Protein AF-A0A1Z9Z2T4-F1 (afdb_monomer_lite)

Organism: NCBI:txid1582270

Foldseek 3Di:
DDPPQFDQDQDPVVRHTATKHWDQVCVVVVDPVSNAQWDADVVGNVWIWGKTWIAGPPPRDIDIDTHTDPVVVVVVVVVVVVVVVVVVVVVVVVVVVVVVVVVVVVVVVVVVVVVVVD

Radius of gyration: 27.3 Å; chains: 1; bounding box: 57×29×92 Å

Secondary structure (DSSP, 8-state):
------EEEEETTTTEEEEEEEE-THHHH--TTTT-SEEEETTEEEEEEEEEEEEETTT--EEEEEE--HHHHHHHHHHHHHHHHHHHHHHHHHHHHHHHHHHHHHHHHHHHHHHT--

pLDDT: mean 89.57, std 10.82, range [37.97, 97.38]

Structure (mmCIF, N/CA/C/O backbone):
data_AF-A0A1Z9Z2T4-F1
#
_entry.id   AF-A0A1Z9Z2T4-F1
#
loop_
_atom_site.group_PDB
_atom_site.id
_atom_site.type_symbol
_atom_site.label_atom_id
_atom_site.label_alt_id
_atom_site.label_comp_id
_atom_site.label_asym_id
_atom_site.label_entity_id
_atom_site.label_seq_id
_atom_site.pdbx_PDB_ins_code
_atom_site.Cartn_x
_atom_site.Cartn_y
_atom_site.Cartn_z
_atom_site.occupancy
_atom_site.B_iso_or_equiv
_atom_site.auth_seq_id
_atom_site.auth_comp_id
_atom_site.auth_asym_id
_atom_site.auth_atom_id
_atom_site.pdbx_PDB_model_num
ATOM 1 N N . MET A 1 1 ? 3.989 2.960 -37.556 1.00 37.97 1 MET A N 1
ATOM 2 C CA . MET A 1 1 ? 4.425 2.541 -36.204 1.00 37.97 1 MET A CA 1
ATOM 3 C C . MET A 1 1 ? 4.867 3.795 -35.455 1.00 37.97 1 MET A C 1
ATOM 5 O O . MET A 1 1 ? 5.963 4.276 -35.695 1.00 37.97 1 MET A O 1
ATOM 9 N N . SER A 1 2 ? 3.981 4.425 -34.679 1.00 38.03 2 SER A N 1
ATOM 10 C CA . SER A 1 2 ? 4.238 5.737 -34.062 1.00 38.03 2 SER A CA 1
ATOM 11 C C . SER A 1 2 ? 4.987 5.597 -32.734 1.00 38.03 2 SER A C 1
ATOM 13 O O . SER A 1 2 ? 4.443 5.118 -31.740 1.00 38.03 2 SER A O 1
ATOM 15 N N . SER A 1 3 ? 6.241 6.035 -32.744 1.00 48.06 3 SER A N 1
ATOM 16 C CA . SER A 1 3 ? 7.226 6.030 -31.664 1.00 48.06 3 SER A CA 1
ATOM 17 C C . SER A 1 3 ? 6.963 7.109 -30.604 1.00 48.06 3 SER A C 1
ATOM 19 O O . SER A 1 3 ? 7.703 8.086 -30.497 1.00 48.06 3 SER A O 1
ATOM 21 N N . THR A 1 4 ? 5.919 6.964 -29.790 1.00 55.91 4 THR A N 1
ATOM 22 C CA . THR A 1 4 ? 5.811 7.737 -28.540 1.00 55.91 4 THR A CA 1
ATOM 23 C C . THR A 1 4 ? 6.452 6.898 -27.435 1.00 55.91 4 THR A C 1
ATOM 25 O O . THR A 1 4 ? 5.826 5.980 -26.919 1.00 55.91 4 THR A O 1
ATOM 28 N N . GLY A 1 5 ? 7.735 7.140 -27.144 1.00 72.12 5 GLY A N 1
ATOM 29 C CA . GLY A 1 5 ? 8.594 6.321 -26.268 1.00 72.12 5 GLY A CA 1
ATOM 30 C C . GLY A 1 5 ? 8.205 6.307 -24.782 1.00 72.12 5 GLY A C 1
ATOM 31 O O . GLY A 1 5 ? 8.978 6.746 -23.932 1.00 72.12 5 GLY A O 1
ATOM 32 N N . GLY A 1 6 ? 7.009 5.817 -24.451 1.00 84.75 6 GLY A N 1
ATOM 33 C CA . GLY A 1 6 ? 6.520 5.703 -23.079 1.00 84.75 6 GLY A CA 1
ATOM 34 C C . GLY A 1 6 ? 5.417 4.660 -22.904 1.00 84.75 6 GLY A C 1
ATOM 35 O O . GLY A 1 6 ? 4.755 4.248 -23.854 1.00 84.75 6 GLY A O 1
ATOM 36 N N . THR A 1 7 ? 5.210 4.243 -21.658 1.00 92.38 7 THR A N 1
ATOM 37 C CA . THR A 1 7 ? 4.211 3.242 -21.253 1.00 92.38 7 THR A CA 1
ATOM 38 C C . THR A 1 7 ? 3.010 3.936 -20.613 1.00 92.38 7 THR A C 1
ATOM 40 O O . THR A 1 7 ? 3.175 4.927 -19.902 1.00 92.38 7 THR A O 1
ATOM 43 N N . LYS A 1 8 ? 1.791 3.426 -20.830 1.00 95.06 8 LYS A N 1
ATOM 44 C CA . LYS A 1 8 ? 0.596 3.902 -20.115 1.00 95.06 8 LYS A CA 1
ATOM 45 C C . LYS A 1 8 ? 0.619 3.396 -18.669 1.00 95.06 8 LYS A C 1
ATOM 47 O O . LYS A 1 8 ? 0.467 2.202 -18.448 1.00 95.06 8 LYS A O 1
ATOM 52 N N . ILE A 1 9 ? 0.816 4.292 -17.705 1.00 94.38 9 ILE A N 1
ATOM 53 C CA . ILE A 1 9 ? 0.933 3.987 -16.269 1.00 94.38 9 ILE A CA 1
ATOM 54 C C . ILE A 1 9 ? 0.136 5.027 -15.471 1.00 94.38 9 ILE A C 1
ATOM 56 O O . ILE A 1 9 ? -0.078 6.151 -15.931 1.00 94.38 9 ILE A O 1
ATOM 60 N N . TYR A 1 10 ? -0.338 4.666 -14.278 1.00 96.44 10 TYR A N 1
ATOM 61 C CA . TYR A 1 10 ? -0.981 5.610 -13.367 1.00 96.44 10 TYR A CA 1
ATOM 62 C C . TYR A 1 10 ? 0.004 6.693 -12.903 1.00 96.44 10 TYR A C 1
ATOM 64 O O . TYR A 1 10 ? 1.048 6.388 -12.334 1.00 96.44 10 TYR A O 1
ATOM 72 N N . CYS A 1 11 ? -0.330 7.964 -13.133 1.00 96.75 11 CYS A N 1
ATOM 73 C CA . CYS A 1 11 ? 0.444 9.089 -12.615 1.00 96.75 11 CYS A CA 1
ATOM 74 C C . CYS A 1 11 ? -0.153 9.567 -11.277 1.00 96.75 11 CYS A C 1
ATOM 76 O O . CYS A 1 11 ? -1.336 9.924 -11.254 1.00 96.75 11 CYS A O 1
ATOM 78 N N . PRO A 1 12 ? 0.640 9.658 -10.190 1.00 96.31 12 PRO A N 1
ATOM 79 C CA . PRO A 1 12 ? 0.133 10.032 -8.866 1.00 96.31 12 PRO A CA 1
ATOM 80 C C . PRO A 1 12 ? -0.353 11.487 -8.788 1.00 96.31 12 PRO A C 1
ATOM 82 O O . PRO A 1 12 ? -1.309 11.774 -8.072 1.00 96.31 12 PRO A O 1
ATOM 85 N N . ILE A 1 13 ? 0.240 12.392 -9.574 1.00 97.38 13 ILE A N 1
ATOM 86 C CA . ILE A 1 13 ? -0.159 13.807 -9.627 1.00 97.38 13 ILE A CA 1
ATOM 87 C C . ILE A 1 13 ? -1.395 14.010 -10.507 1.00 97.38 13 ILE A C 1
ATOM 89 O O . ILE A 1 13 ? -2.344 14.674 -10.101 1.00 97.38 13 ILE A O 1
ATOM 93 N N . CYS A 1 14 ? -1.434 13.409 -11.702 1.00 96.25 14 CYS A N 1
ATOM 94 C CA . CYS A 1 14 ? -2.607 13.516 -12.576 1.00 96.25 14 CYS A CA 1
ATOM 95 C C . CYS A 1 14 ? -3.805 12.683 -12.096 1.00 96.25 14 CYS A C 1
ATOM 97 O O . CYS A 1 14 ? -4.910 12.896 -12.598 1.00 96.25 14 CYS A O 1
ATOM 99 N N . LYS A 1 15 ? -3.573 11.711 -11.205 1.00 96.94 15 LYS A N 1
ATOM 100 C CA . LYS A 1 15 ? -4.556 10.746 -10.689 1.00 96.94 15 LYS A CA 1
ATOM 101 C C . LYS A 1 15 ? -5.296 9.962 -11.779 1.00 96.94 15 LYS A C 1
ATOM 103 O O . LYS A 1 15 ? -6.482 9.671 -11.668 1.00 96.94 15 LYS A O 1
ATOM 108 N N . LYS A 1 16 ? -4.599 9.651 -12.873 1.00 97.12 16 LYS A N 1
ATOM 109 C CA . LYS A 1 16 ? -5.127 8.876 -14.006 1.00 97.12 16 LYS A CA 1
ATOM 110 C C . LYS A 1 16 ? -4.006 8.206 -14.784 1.00 97.12 16 LYS A C 1
ATOM 112 O O . LYS A 1 16 ? -2.843 8.600 -14.673 1.00 97.12 16 LYS A O 1
ATOM 117 N N . ILE A 1 17 ? -4.372 7.222 -15.603 1.00 97.06 17 ILE A N 1
ATOM 118 C CA . ILE A 1 17 ? -3.449 6.589 -16.545 1.00 97.06 17 ILE A CA 1
ATOM 119 C C . ILE A 1 17 ? -2.974 7.627 -17.566 1.00 97.06 17 ILE A C 1
ATOM 121 O O . ILE A 1 17 ? -3.779 8.282 -18.237 1.00 97.06 17 ILE A O 1
ATOM 125 N N . LYS A 1 18 ? -1.656 7.781 -17.676 1.00 96.25 18 LYS A N 1
ATOM 126 C CA . LYS A 1 18 ? -0.972 8.678 -18.608 1.00 96.25 18 LYS A CA 1
ATOM 127 C C . LYS A 1 18 ? 0.190 7.963 -19.270 1.00 96.25 18 LYS A C 1
ATOM 129 O O . LYS A 1 18 ? 0.653 6.935 -18.792 1.00 96.25 18 LYS A O 1
ATOM 134 N N . VAL A 1 19 ? 0.646 8.502 -20.395 1.00 96.00 19 VAL A N 1
ATOM 135 C CA . VAL A 1 19 ? 1.896 8.048 -21.001 1.00 96.00 19 VAL A CA 1
ATOM 136 C C . VAL A 1 19 ? 3.039 8.570 -20.132 1.00 96.00 19 VAL A C 1
ATOM 138 O O . VAL A 1 19 ? 3.148 9.771 -19.892 1.00 96.00 19 VAL A O 1
ATOM 141 N N . CYS A 1 20 ? 3.871 7.660 -19.645 1.00 95.38 20 CYS A N 1
ATOM 142 C CA . CYS A 1 20 ? 5.039 7.958 -18.833 1.00 95.38 20 CYS A CA 1
ATOM 143 C C . CYS A 1 20 ? 6.265 7.345 -19.508 1.00 95.38 20 CYS A C 1
ATOM 145 O O . CYS A 1 20 ? 6.275 6.150 -19.820 1.00 95.38 20 CYS A O 1
ATOM 147 N N . LYS A 1 21 ? 7.301 8.147 -19.748 1.00 94.75 21 LYS A N 1
ATOM 148 C CA . LYS A 1 21 ? 8.557 7.639 -20.309 1.00 94.75 21 LYS A CA 1
ATOM 149 C C . LYS A 1 21 ? 9.430 7.061 -19.199 1.00 94.75 21 LYS A C 1
ATOM 151 O O . LYS A 1 21 ? 9.345 7.506 -18.054 1.00 94.75 21 LYS A O 1
ATOM 156 N N . ALA A 1 22 ? 10.230 6.053 -19.531 1.00 91.94 22 ALA A N 1
ATOM 157 C CA . ALA A 1 22 ? 11.226 5.525 -18.608 1.00 91.94 22 ALA A CA 1
ATOM 158 C C . ALA A 1 22 ? 12.390 6.518 -18.491 1.00 91.94 22 ALA A C 1
ATOM 160 O O . ALA A 1 22 ? 12.835 7.067 -19.501 1.00 91.94 22 ALA A O 1
ATOM 161 N N . ILE A 1 23 ? 12.856 6.746 -17.269 1.00 91.56 23 ILE A N 1
ATOM 162 C CA . ILE A 1 23 ? 14.054 7.534 -16.968 1.00 91.56 23 ILE A CA 1
ATOM 163 C C . ILE A 1 23 ? 14.937 6.745 -15.989 1.00 91.56 23 ILE A C 1
ATOM 165 O O . ILE A 1 23 ? 14.410 5.891 -15.267 1.00 91.56 23 ILE A O 1
ATOM 169 N N . PRO A 1 24 ? 16.260 6.981 -15.962 1.00 89.31 24 PRO A N 1
ATOM 170 C CA . PRO A 1 24 ? 17.129 6.392 -14.947 1.00 89.31 24 PRO A CA 1
ATOM 171 C C . PRO A 1 24 ? 16.627 6.719 -13.536 1.00 89.31 24 PRO A C 1
ATOM 173 O O . PRO A 1 24 ? 16.273 7.862 -13.257 1.00 89.31 24 PRO A O 1
ATOM 176 N N . VAL A 1 25 ? 16.595 5.724 -12.644 1.00 89.75 25 VAL A N 1
ATOM 177 C CA . VAL A 1 25 ? 16.159 5.913 -11.245 1.00 89.75 25 VAL A CA 1
ATOM 178 C C . VAL A 1 25 ? 17.058 6.911 -10.518 1.00 89.75 25 VAL A C 1
ATOM 180 O O . VAL A 1 25 ? 16.563 7.748 -9.769 1.00 89.75 25 VAL A O 1
ATOM 183 N N . THR A 1 26 ? 18.354 6.893 -10.828 1.00 88.69 26 THR A N 1
ATOM 184 C CA . THR A 1 26 ? 19.364 7.801 -10.273 1.00 88.69 26 THR A CA 1
ATOM 185 C C . THR A 1 26 ? 19.058 9.282 -10.508 1.00 88.69 26 THR A C 1
ATOM 187 O O . THR A 1 26 ? 19.534 10.126 -9.756 1.00 88.69 26 THR A O 1
ATOM 190 N N . TYR A 1 27 ? 18.244 9.630 -11.513 1.00 87.88 27 TYR A N 1
ATOM 191 C CA . TYR A 1 27 ? 17.823 11.019 -11.746 1.00 87.88 27 TYR A CA 1
ATOM 192 C C . TYR A 1 27 ? 16.764 11.484 -10.740 1.00 87.88 27 TYR A C 1
ATOM 194 O O . TYR A 1 27 ? 16.625 12.681 -10.523 1.00 87.88 27 TYR A O 1
ATOM 202 N N . ILE A 1 28 ? 16.045 10.538 -10.128 1.00 89.31 28 ILE A N 1
ATOM 203 C CA . ILE A 1 28 ? 14.987 10.795 -9.149 1.00 89.31 28 ILE A CA 1
ATOM 204 C C . ILE A 1 28 ? 15.541 10.700 -7.724 1.00 89.31 28 ILE A C 1
ATOM 206 O O . ILE A 1 28 ? 15.214 11.532 -6.883 1.00 89.31 28 ILE A O 1
ATOM 210 N N . THR A 1 29 ? 16.362 9.683 -7.435 1.00 86.81 29 THR A N 1
ATOM 211 C CA . THR A 1 29 ? 16.932 9.489 -6.089 1.00 86.81 29 THR A CA 1
ATOM 212 C C . THR A 1 29 ? 18.159 10.355 -5.831 1.00 86.81 29 THR A C 1
ATOM 214 O O . THR A 1 29 ? 18.514 10.574 -4.677 1.00 86.81 29 THR A O 1
ATOM 217 N N . TYR A 1 30 ? 18.797 10.861 -6.893 1.00 84.00 30 TYR A N 1
ATOM 218 C CA . TYR A 1 30 ? 20.087 11.557 -6.854 1.00 84.00 30 TYR A CA 1
ATOM 219 C C . TYR A 1 30 ? 21.230 10.724 -6.249 1.00 84.00 30 TYR A C 1
ATOM 221 O O . TYR A 1 30 ? 22.299 11.266 -5.964 1.00 84.00 30 TYR A O 1
ATOM 229 N N . ASP A 1 31 ? 21.043 9.408 -6.101 1.00 81.94 31 ASP A N 1
ATOM 230 C CA . ASP A 1 31 ? 22.084 8.483 -5.673 1.00 81.94 31 ASP A CA 1
ATOM 231 C C . ASP A 1 31 ? 22.625 7.713 -6.880 1.00 81.94 31 ASP A C 1
ATOM 233 O O . ASP A 1 31 ? 21.925 6.973 -7.570 1.00 81.94 31 ASP A O 1
ATOM 237 N N . THR A 1 32 ? 23.921 7.875 -7.126 1.00 73.00 32 THR A N 1
ATOM 238 C CA . THR A 1 32 ? 24.644 7.138 -8.169 1.00 73.00 32 THR A CA 1
ATOM 239 C C . THR A 1 32 ? 24.853 5.665 -7.821 1.00 73.00 32 THR A C 1
ATOM 241 O O . THR A 1 32 ? 25.382 4.924 -8.636 1.00 73.00 32 THR A O 1
ATOM 244 N N . LYS A 1 33 ? 24.465 5.199 -6.637 1.00 72.56 33 LYS A N 1
ATOM 245 C CA . LYS A 1 33 ? 24.479 3.775 -6.284 1.00 72.56 33 LYS A CA 1
ATOM 246 C C . LYS A 1 33 ? 23.165 3.075 -6.642 1.00 72.56 33 LYS A C 1
ATOM 248 O O . LYS A 1 33 ? 23.167 1.857 -6.796 1.00 72.56 33 LYS A O 1
ATOM 253 N N . ASP A 1 34 ? 22.099 3.827 -6.923 1.00 75.75 34 ASP A N 1
ATOM 254 C CA . ASP A 1 34 ? 20.774 3.310 -7.306 1.00 75.75 34 ASP A CA 1
ATOM 255 C C . ASP A 1 34 ? 20.670 2.933 -8.798 1.00 75.75 34 ASP A C 1
ATOM 257 O O . ASP A 1 34 ? 19.639 3.114 -9.452 1.00 75.75 34 ASP A O 1
ATOM 261 N N . TYR A 1 35 ? 21.746 2.394 -9.378 1.00 68.56 35 TYR A N 1
ATOM 262 C CA . TYR A 1 35 ? 21.688 1.793 -10.716 1.00 68.56 35 TYR A CA 1
ATOM 263 C C . TYR A 1 35 ? 21.035 0.406 -10.703 1.00 68.56 35 TYR A C 1
ATOM 265 O O . TYR A 1 35 ? 20.630 -0.095 -11.756 1.00 68.56 35 TYR A O 1
ATOM 273 N N . THR A 1 36 ? 20.936 -0.233 -9.535 1.00 74.75 36 THR A N 1
ATOM 274 C CA . THR A 1 36 ? 20.356 -1.568 -9.402 1.00 74.75 36 THR A CA 1
ATOM 275 C C . THR A 1 36 ? 18.851 -1.507 -9.586 1.00 74.75 36 THR A C 1
ATOM 277 O O . THR A 1 36 ? 18.136 -0.816 -8.868 1.00 74.75 36 THR A O 1
ATOM 280 N N . GLN A 1 37 ? 18.349 -2.251 -10.566 1.00 76.88 37 GLN A N 1
ATOM 281 C CA . GLN A 1 37 ? 16.913 -2.330 -10.799 1.00 76.88 37 GLN A CA 1
ATOM 282 C C . GLN A 1 37 ? 16.235 -3.289 -9.820 1.00 76.88 37 GLN A C 1
ATOM 284 O O . GLN A 1 37 ? 15.077 -3.080 -9.499 1.00 76.88 37 GLN A O 1
ATOM 289 N N . GLN A 1 38 ? 16.935 -4.304 -9.312 1.00 82.94 38 GLN A N 1
ATOM 290 C CA . GLN A 1 38 ? 16.413 -5.206 -8.287 1.00 82.94 38 GLN A CA 1
ATOM 291 C C . GLN A 1 38 ? 16.725 -4.656 -6.897 1.00 82.94 38 GLN A C 1
ATOM 293 O O . GLN A 1 38 ? 17.880 -4.370 -6.585 1.00 82.94 38 GLN A O 1
ATOM 298 N N . MET A 1 39 ? 15.688 -4.524 -6.080 1.00 86.25 39 MET A N 1
ATOM 299 C CA . MET A 1 39 ? 15.752 -3.956 -4.741 1.00 86.25 39 MET A CA 1
ATOM 300 C C . MET A 1 39 ? 15.056 -4.875 -3.741 1.00 86.25 39 MET A C 1
ATOM 302 O O . MET A 1 39 ? 14.203 -5.688 -4.100 1.00 86.25 39 MET A O 1
ATOM 306 N N . GLN A 1 40 ? 15.417 -4.700 -2.475 1.00 86.25 40 GLN A N 1
ATOM 307 C CA . GLN A 1 40 ? 14.761 -5.316 -1.328 1.00 86.25 40 GLN A CA 1
ATOM 308 C C . GLN A 1 40 ? 14.512 -4.254 -0.260 1.00 86.25 40 GLN A C 1
ATOM 310 O O . GLN A 1 40 ? 15.268 -3.281 -0.160 1.00 86.25 40 GLN A O 1
ATOM 315 N N . ILE A 1 41 ? 13.474 -4.436 0.549 1.00 85.38 41 ILE A N 1
ATOM 316 C CA . ILE A 1 41 ? 13.202 -3.538 1.673 1.00 85.38 41 ILE A CA 1
ATOM 317 C C . ILE A 1 41 ? 14.034 -3.964 2.889 1.00 85.38 41 ILE A C 1
ATOM 319 O O . ILE A 1 41 ? 14.029 -5.123 3.301 1.00 85.38 41 ILE A O 1
ATOM 323 N N . ILE A 1 42 ? 14.752 -3.015 3.497 1.00 86.94 42 ILE A N 1
ATOM 324 C CA . ILE A 1 42 ? 15.519 -3.271 4.724 1.00 86.94 42 ILE A CA 1
ATOM 325 C C . ILE A 1 42 ? 14.548 -3.672 5.842 1.00 86.94 42 ILE A C 1
ATOM 327 O O . ILE A 1 42 ? 13.584 -2.961 6.117 1.00 86.94 42 ILE A O 1
ATOM 331 N N . GLY A 1 43 ? 14.812 -4.812 6.483 1.00 90.88 43 GLY A N 1
ATOM 332 C CA . GLY A 1 43 ? 13.938 -5.393 7.508 1.00 90.88 43 GLY A CA 1
ATOM 333 C C . GLY A 1 43 ? 12.824 -6.293 6.960 1.00 90.88 43 GLY A C 1
ATOM 334 O O . GLY A 1 43 ? 12.178 -6.970 7.752 1.00 90.88 43 GLY A O 1
ATOM 335 N N . HIS A 1 44 ? 12.646 -6.349 5.635 1.00 88.25 44 HIS A N 1
ATOM 336 C CA . HIS A 1 44 ? 11.645 -7.176 4.951 1.00 88.25 44 HIS A CA 1
ATOM 337 C C . HIS A 1 44 ? 12.247 -7.812 3.678 1.00 88.25 44 HIS A C 1
ATOM 339 O O . HIS A 1 44 ? 11.953 -7.378 2.561 1.00 88.25 44 HIS A O 1
ATOM 345 N N . PRO A 1 45 ? 13.162 -8.791 3.825 1.00 87.00 45 PRO A N 1
ATOM 346 C CA . PRO A 1 45 ? 13.909 -9.380 2.704 1.00 87.00 45 PRO A CA 1
ATOM 347 C C . PRO A 1 45 ? 13.043 -10.223 1.750 1.00 87.00 45 PRO A C 1
ATOM 349 O O . PRO A 1 45 ? 13.448 -10.506 0.622 1.00 87.00 45 PRO A O 1
ATOM 352 N N . ASP A 1 46 ? 11.860 -10.626 2.204 1.00 87.94 46 ASP A N 1
ATOM 353 C CA . ASP A 1 46 ? 10.794 -11.250 1.421 1.00 87.94 46 ASP A CA 1
ATOM 354 C C . ASP A 1 46 ? 10.193 -10.288 0.382 1.00 87.94 46 ASP A C 1
ATOM 356 O O . ASP A 1 46 ? 9.734 -10.718 -0.677 1.00 87.94 46 ASP A O 1
ATOM 360 N N . ILE A 1 47 ? 10.273 -8.978 0.632 1.00 89.31 47 ILE A N 1
ATOM 361 C CA . ILE A 1 47 ? 9.774 -7.944 -0.272 1.00 89.31 47 ILE A CA 1
ATOM 362 C C . ILE A 1 47 ? 10.869 -7.577 -1.270 1.00 89.31 47 ILE A C 1
ATOM 364 O O . ILE A 1 47 ? 11.643 -6.632 -1.075 1.00 89.31 47 ILE A O 1
ATOM 368 N N . GLN A 1 48 ? 10.906 -8.320 -2.371 1.00 89.81 48 GLN A N 1
ATOM 369 C CA . GLN A 1 48 ? 11.766 -8.033 -3.515 1.00 89.81 48 GLN A CA 1
ATOM 370 C C . GLN A 1 48 ? 10.967 -7.388 -4.639 1.00 89.81 48 GLN A C 1
ATOM 372 O O . GLN A 1 48 ? 9.853 -7.805 -4.953 1.00 89.81 48 GLN A O 1
ATOM 377 N N . PHE A 1 49 ? 11.541 -6.369 -5.268 1.00 90.94 49 PHE A N 1
ATOM 378 C CA . PHE A 1 49 ? 10.876 -5.658 -6.351 1.00 90.94 49 PHE A CA 1
ATOM 379 C C . PHE A 1 49 ? 11.867 -5.128 -7.375 1.00 90.94 49 PHE A C 1
ATOM 381 O O . PHE A 1 49 ? 13.049 -4.915 -7.094 1.00 90.94 49 PHE A O 1
ATOM 388 N N . PHE A 1 50 ? 11.359 -4.876 -8.574 1.00 91.00 50 PHE A N 1
ATOM 389 C CA . PHE A 1 50 ? 12.107 -4.226 -9.632 1.00 91.00 50 PHE A CA 1
ATOM 390 C C . PHE A 1 50 ? 11.703 -2.754 -9.741 1.00 91.00 50 PHE A C 1
ATOM 392 O O . PHE A 1 50 ? 10.553 -2.430 -10.042 1.00 91.00 50 PHE A O 1
ATOM 399 N N . GLN A 1 51 ? 12.634 -1.840 -9.487 1.00 91.44 51 GLN A N 1
ATOM 400 C CA . GLN A 1 51 ? 12.391 -0.406 -9.549 1.00 91.44 51 GLN A CA 1
ATOM 401 C C . GLN A 1 51 ? 12.594 0.170 -10.953 1.00 91.44 51 GLN A C 1
ATOM 403 O O . GLN A 1 51 ? 13.539 -0.162 -11.671 1.00 91.44 51 GLN A O 1
ATOM 408 N N . ARG A 1 52 ? 11.715 1.098 -11.340 1.00 91.00 52 ARG A N 1
ATOM 409 C CA . ARG A 1 52 ? 11.829 1.873 -12.583 1.00 91.00 52 ARG A CA 1
ATOM 410 C C . ARG A 1 52 ? 11.488 3.335 -12.350 1.00 91.00 52 ARG A C 1
ATOM 412 O O . ARG A 1 52 ? 10.418 3.646 -11.830 1.00 91.00 52 ARG A O 1
ATOM 419 N N . GLY A 1 53 ? 12.353 4.225 -12.824 1.00 93.06 53 GLY A N 1
ATOM 420 C CA . GLY A 1 53 ? 12.076 5.654 -12.882 1.00 93.06 53 GLY A CA 1
ATOM 421 C C . GLY A 1 53 ? 11.103 5.962 -14.016 1.00 93.06 53 GLY A C 1
ATOM 422 O O . GLY A 1 53 ? 11.228 5.448 -15.135 1.00 93.06 53 GLY A O 1
ATOM 423 N N . ARG A 1 54 ? 10.105 6.795 -13.734 1.00 94.88 54 ARG A N 1
ATOM 424 C CA . ARG A 1 54 ? 9.071 7.213 -14.681 1.00 94.88 54 ARG A CA 1
ATOM 425 C C . ARG A 1 54 ? 8.941 8.727 -14.654 1.00 94.88 54 ARG A C 1
ATOM 427 O O . ARG A 1 54 ? 8.907 9.324 -13.587 1.00 94.88 54 ARG A O 1
ATOM 434 N N . MET A 1 55 ? 8.778 9.333 -15.827 1.00 96.19 55 MET A N 1
ATOM 435 C CA . MET A 1 55 ? 8.345 10.725 -15.946 1.00 96.19 55 MET A CA 1
ATOM 436 C C . MET A 1 55 ? 7.050 10.808 -16.747 1.00 96.19 55 MET A C 1
ATOM 438 O O . MET A 1 55 ? 6.980 10.338 -17.888 1.00 96.19 55 MET A O 1
ATOM 442 N N . CYS A 1 56 ? 6.019 11.414 -16.159 1.00 96.56 56 CYS A N 1
ATOM 443 C CA . CYS A 1 56 ? 4.742 11.649 -16.830 1.00 96.56 56 CYS A CA 1
ATOM 444 C C . CYS A 1 56 ? 4.908 12.666 -17.961 1.00 96.56 56 CYS A C 1
ATOM 446 O O . CYS A 1 56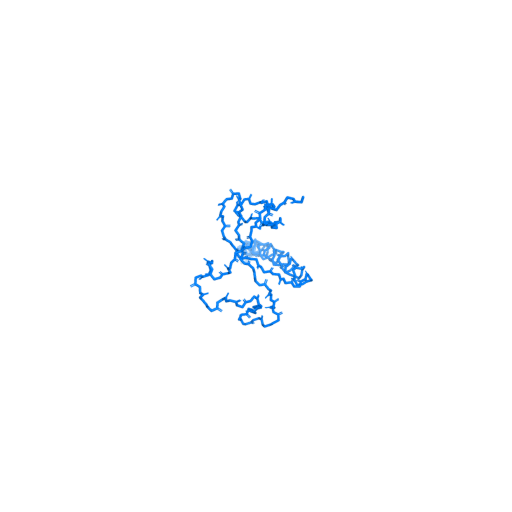 ? 5.342 13.785 -17.716 1.00 96.56 56 CYS A O 1
ATOM 448 N N . THR A 1 57 ? 4.490 12.343 -19.186 1.00 95.62 57 THR A N 1
ATOM 449 C CA . THR A 1 57 ? 4.619 13.282 -20.318 1.00 95.62 57 THR A CA 1
ATOM 450 C C . THR A 1 57 ? 3.593 14.417 -20.293 1.00 95.62 57 THR A C 1
ATOM 452 O O . THR A 1 57 ? 3.703 15.354 -21.073 1.00 95.62 57 THR A O 1
ATOM 455 N N . SER A 1 58 ? 2.571 14.334 -19.431 1.00 95.25 58 SER A N 1
ATOM 456 C CA . SER A 1 58 ? 1.541 15.377 -19.300 1.00 95.25 58 SER A CA 1
ATOM 457 C C . SER A 1 58 ? 1.869 16.427 -18.239 1.00 95.25 58 SER A C 1
ATOM 459 O O . SER A 1 58 ? 1.542 17.588 -18.436 1.00 95.25 58 SER A O 1
ATOM 461 N N . CYS A 1 59 ? 2.448 16.027 -17.103 1.00 96.31 59 CYS A N 1
ATOM 462 C CA . CYS A 1 59 ? 2.749 16.943 -15.995 1.00 96.31 59 CYS A CA 1
ATOM 463 C C . CYS A 1 59 ? 4.236 17.019 -15.638 1.00 96.31 59 CYS A C 1
ATOM 465 O O . CYS A 1 59 ? 4.579 17.719 -14.694 1.00 96.31 59 CYS A O 1
ATOM 467 N N . ASN A 1 60 ? 5.101 16.279 -16.341 1.00 95.50 60 ASN A N 1
ATOM 468 C CA . ASN A 1 60 ? 6.542 16.171 -16.085 1.00 95.50 60 ASN A CA 1
ATOM 469 C C . ASN A 1 60 ? 6.916 15.714 -14.671 1.00 95.50 60 ASN A C 1
ATOM 471 O O . ASN A 1 60 ? 8.070 15.802 -14.282 1.00 95.50 60 ASN A O 1
ATOM 475 N N . HIS A 1 61 ? 5.960 15.195 -13.900 1.00 96.56 61 HIS A N 1
ATOM 476 C CA 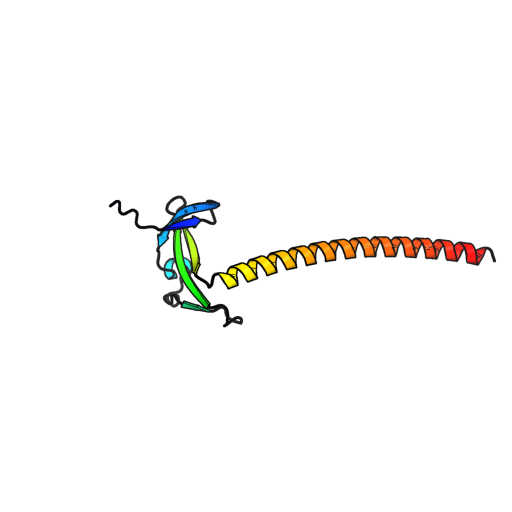. HIS A 1 61 ? 6.262 14.650 -12.590 1.00 96.56 61 HIS A CA 1
ATOM 477 C C . HIS A 1 61 ? 7.065 13.357 -12.726 1.00 96.56 61 HIS A C 1
ATOM 479 O O . HIS A 1 61 ? 6.669 12.447 -13.469 1.00 96.56 61 HIS A O 1
ATOM 485 N N . GLU A 1 62 ? 8.157 13.299 -11.978 1.00 95.62 62 GLU A N 1
ATOM 486 C CA . GLU A 1 62 ? 9.071 12.173 -11.875 1.00 95.62 62 GLU A CA 1
ATOM 487 C C . GLU A 1 62 ? 8.732 11.352 -10.635 1.00 95.62 62 GLU A C 1
ATOM 489 O O . GLU A 1 62 ? 8.483 11.894 -9.560 1.00 95.62 62 GLU A O 1
ATOM 494 N N . PHE A 1 63 ? 8.665 10.036 -10.796 1.00 95.56 63 PHE A N 1
ATOM 495 C CA . PHE A 1 63 ? 8.335 9.115 -9.718 1.00 95.56 63 PHE A CA 1
ATOM 496 C C . PHE A 1 63 ? 8.897 7.724 -10.007 1.00 95.56 63 PHE A C 1
ATOM 498 O O . PHE A 1 63 ? 9.163 7.364 -11.155 1.00 95.56 63 PHE A O 1
ATOM 505 N N . ILE A 1 64 ? 9.058 6.928 -8.956 1.00 93.50 64 ILE A N 1
ATOM 506 C CA . ILE A 1 64 ? 9.540 5.550 -9.051 1.00 93.50 64 ILE A CA 1
ATOM 507 C C . ILE A 1 64 ? 8.344 4.604 -8.982 1.00 93.50 64 ILE A C 1
ATOM 509 O O . ILE A 1 64 ? 7.419 4.798 -8.194 1.00 93.50 64 ILE A O 1
ATOM 513 N N . THR A 1 65 ? 8.362 3.576 -9.822 1.00 92.94 65 THR A N 1
ATOM 514 C CA . THR A 1 65 ? 7.447 2.435 -9.741 1.00 92.94 65 THR A CA 1
ATOM 515 C C . THR A 1 65 ? 8.216 1.195 -9.318 1.00 92.94 65 THR A C 1
ATOM 517 O O . THR A 1 65 ? 9.328 0.993 -9.801 1.00 92.94 65 THR A O 1
ATOM 520 N N . ALA A 1 66 ? 7.601 0.360 -8.487 1.00 91.81 66 ALA A N 1
ATOM 521 C CA . ALA A 1 66 ? 8.091 -0.964 -8.128 1.00 91.81 66 ALA A CA 1
ATOM 522 C C . ALA A 1 66 ? 7.217 -2.030 -8.803 1.00 91.81 66 ALA A C 1
ATOM 524 O O . ALA A 1 66 ? 5.992 -1.998 -8.679 1.00 91.81 66 ALA A O 1
ATOM 525 N N . GLU A 1 67 ? 7.841 -2.943 -9.540 1.00 91.56 67 GLU A N 1
ATOM 526 C CA . GLU A 1 67 ? 7.222 -4.168 -10.045 1.00 91.56 67 GLU A CA 1
ATOM 527 C C . GLU A 1 67 ? 7.465 -5.259 -9.000 1.00 91.56 67 GLU A C 1
ATOM 529 O O . GLU A 1 67 ? 8.612 -5.593 -8.707 1.00 91.56 67 GLU A O 1
ATOM 534 N N . ILE A 1 68 ? 6.389 -5.762 -8.407 1.00 91.44 68 ILE A N 1
ATOM 535 C CA . ILE A 1 68 ? 6.396 -6.800 -7.374 1.00 91.44 68 ILE A CA 1
ATOM 536 C C . ILE A 1 68 ? 5.441 -7.922 -7.793 1.00 91.44 68 ILE A C 1
ATOM 538 O O . ILE A 1 68 ? 4.660 -7.756 -8.736 1.00 91.44 68 ILE A O 1
ATOM 542 N N . GLU A 1 69 ? 5.529 -9.061 -7.116 1.00 91.69 69 GLU A N 1
ATOM 543 C CA . GLU A 1 69 ? 4.611 -10.186 -7.276 1.00 91.69 69 GLU A CA 1
ATOM 544 C C . GLU A 1 69 ? 3.152 -9.738 -7.011 1.00 91.69 69 GLU A C 1
ATOM 546 O O . GLU A 1 69 ? 2.885 -8.850 -6.195 1.00 91.69 69 GLU A O 1
ATOM 551 N N . TYR A 1 70 ? 2.211 -10.263 -7.798 1.00 91.75 70 TYR A N 1
ATOM 552 C CA . TYR A 1 70 ? 0.833 -9.776 -7.830 1.00 91.75 70 TYR A CA 1
ATOM 553 C C . TYR A 1 70 ? 0.036 -10.187 -6.588 1.00 91.75 70 TYR A C 1
ATOM 555 O O . TYR A 1 70 ? -0.728 -9.373 -6.063 1.00 91.75 70 TYR A O 1
ATOM 563 N N . ASP A 1 71 ? 0.226 -11.404 -6.087 1.00 93.75 71 ASP A N 1
ATOM 564 C CA . ASP A 1 71 ? -0.443 -11.890 -4.882 1.00 93.75 71 ASP A CA 1
ATOM 565 C C . ASP A 1 71 ? 0.009 -11.117 -3.637 1.00 93.75 71 ASP A C 1
ATOM 567 O O . ASP A 1 71 ? -0.826 -10.779 -2.796 1.00 93.75 71 ASP A O 1
ATOM 571 N N . PHE A 1 72 ? 1.268 -10.680 -3.577 1.00 92.50 72 PHE A N 1
ATOM 572 C CA . PHE A 1 72 ? 1.748 -9.758 -2.545 1.00 92.50 72 PHE A CA 1
ATOM 573 C C . PHE A 1 72 ? 0.976 -8.422 -2.545 1.00 92.50 72 PHE A C 1
ATOM 575 O O . PHE A 1 72 ? 0.670 -7.856 -1.490 1.00 92.50 72 PHE A O 1
ATOM 582 N N . LEU A 1 73 ? 0.597 -7.897 -3.720 1.00 92.44 73 LEU A N 1
ATOM 583 C CA . LEU A 1 73 ? -0.264 -6.706 -3.794 1.00 92.44 73 LEU A CA 1
ATOM 584 C C . L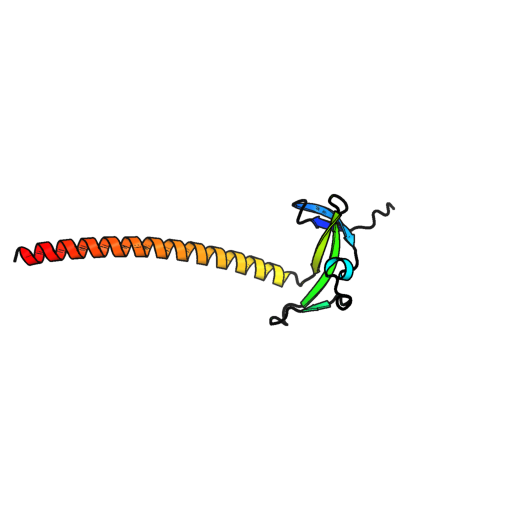EU A 1 73 ? -1.681 -6.987 -3.276 1.00 92.44 73 LEU A C 1
ATOM 586 O O . LEU A 1 73 ? -2.288 -6.095 -2.670 1.00 92.44 73 LEU A O 1
ATOM 590 N N . ASN A 1 74 ? -2.207 -8.193 -3.498 1.00 95.31 74 ASN A N 1
ATOM 591 C CA . ASN A 1 74 ? -3.510 -8.600 -2.971 1.00 95.31 74 ASN A CA 1
ATOM 592 C C . ASN A 1 74 ? -3.466 -8.716 -1.445 1.00 95.31 74 ASN A C 1
ATOM 594 O O . ASN A 1 74 ? -4.321 -8.131 -0.775 1.00 95.31 74 ASN A O 1
ATOM 598 N N . GLU A 1 75 ? -2.424 -9.338 -0.895 1.00 95.56 75 GLU A N 1
ATOM 599 C CA . GLU A 1 75 ? -2.186 -9.407 0.550 1.00 95.56 75 GLU A CA 1
ATOM 600 C C . GLU A 1 75 ? -2.138 -8.003 1.173 1.00 95.56 75 GLU A C 1
ATOM 602 O O . GLU A 1 75 ? -2.825 -7.717 2.158 1.00 95.56 75 GLU A O 1
ATOM 607 N N . LEU A 1 76 ? -1.420 -7.062 0.549 1.00 93.56 76 LEU A N 1
ATOM 608 C CA . LEU A 1 76 ? -1.390 -5.671 1.005 1.00 93.56 76 LEU A CA 1
ATOM 609 C C . LEU A 1 76 ? -2.789 -5.023 1.000 1.00 93.56 76 LEU A C 1
ATOM 611 O O . LEU A 1 76 ? -3.119 -4.234 1.894 1.00 93.56 76 LEU A O 1
ATOM 615 N N . CYS A 1 77 ? -3.630 -5.330 0.010 1.00 95.50 77 CYS A N 1
ATOM 616 C CA . CYS A 1 77 ? -5.011 -4.841 -0.045 1.00 95.50 77 CYS A CA 1
ATOM 617 C C . CYS A 1 77 ? -5.882 -5.434 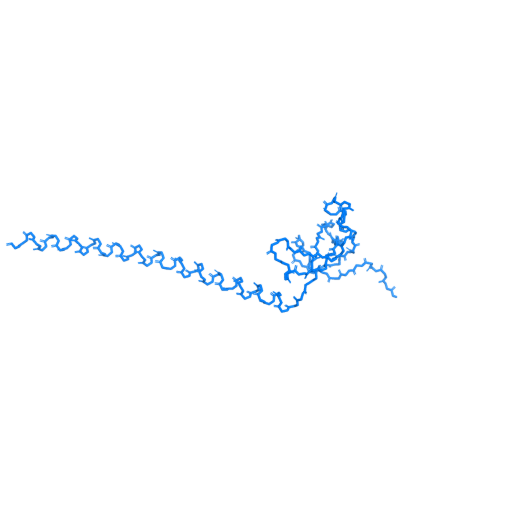1.074 1.00 95.50 77 CYS A C 1
ATOM 619 O O . CYS A 1 77 ? -6.682 -4.710 1.689 1.00 95.50 77 CYS A O 1
ATOM 621 N N . GLU A 1 78 ? -5.710 -6.720 1.372 1.00 96.88 78 GLU A N 1
ATOM 622 C CA . GLU A 1 78 ? -6.391 -7.408 2.469 1.00 96.88 78 GLU A CA 1
ATOM 623 C C . GLU A 1 78 ? -5.979 -6.836 3.826 1.00 96.88 78 GLU A C 1
ATOM 625 O O . GLU A 1 78 ? -6.846 -6.440 4.612 1.00 96.88 78 GLU A O 1
ATOM 630 N N . LEU A 1 79 ? -4.675 -6.665 4.061 1.00 96.94 79 LEU A N 1
ATOM 631 C CA . LEU A 1 79 ? -4.131 -6.051 5.274 1.00 96.94 79 LEU A CA 1
ATOM 632 C C . LEU A 1 79 ? -4.676 -4.635 5.487 1.00 96.94 79 LEU A C 1
ATOM 634 O O . LEU A 1 79 ? -5.112 -4.291 6.589 1.00 96.94 79 LEU A O 1
ATOM 638 N N . ARG A 1 80 ? -4.731 -3.807 4.435 1.00 97.38 80 ARG A N 1
ATOM 639 C CA . ARG A 1 80 ? -5.322 -2.456 4.521 1.00 97.38 80 ARG A CA 1
ATOM 640 C C . ARG A 1 80 ? -6.803 -2.499 4.895 1.00 97.38 80 ARG A C 1
ATOM 642 O O . ARG A 1 80 ? -7.264 -1.650 5.662 1.00 97.38 80 ARG A O 1
ATOM 649 N N . SER A 1 81 ? -7.539 -3.478 4.378 1.00 97.38 81 SER A N 1
ATOM 650 C CA . SER A 1 81 ? -8.960 -3.668 4.683 1.00 97.38 81 SER A CA 1
ATOM 651 C C . SER A 1 81 ? -9.178 -4.161 6.117 1.00 97.38 81 SER A C 1
ATOM 653 O O . SER A 1 81 ? -10.050 -3.639 6.815 1.00 97.38 81 SER A O 1
ATOM 655 N N . ALA A 1 82 ? -8.362 -5.108 6.583 1.00 97.06 82 ALA A N 1
ATOM 656 C CA . ALA A 1 82 ? -8.385 -5.616 7.952 1.00 97.06 82 ALA A CA 1
ATOM 657 C C . ALA A 1 82 ? -8.034 -4.517 8.967 1.00 97.06 82 ALA A C 1
ATOM 659 O O . ALA A 1 82 ? -8.776 -4.301 9.925 1.00 97.06 82 ALA A O 1
ATOM 660 N N . LEU A 1 83 ? -6.973 -3.743 8.713 1.00 97.38 83 LEU A N 1
ATOM 661 C CA . LEU A 1 83 ? -6.586 -2.610 9.558 1.00 97.38 83 LEU A CA 1
ATOM 662 C C . LEU A 1 83 ? -7.680 -1.544 9.645 1.00 97.38 83 LEU A C 1
ATOM 664 O O . LEU A 1 83 ? -7.874 -0.955 10.709 1.00 97.38 83 LEU A O 1
ATOM 668 N N . ARG A 1 84 ? -8.409 -1.287 8.550 1.00 96.56 84 ARG A N 1
ATOM 669 C CA . ARG A 1 84 ? -9.558 -0.372 8.577 1.00 96.56 84 ARG A CA 1
ATOM 670 C C . ARG A 1 84 ? -10.645 -0.881 9.527 1.00 96.56 84 ARG A C 1
ATOM 672 O O . ARG A 1 84 ? -11.054 -0.124 10.401 1.00 96.56 84 ARG A O 1
ATOM 679 N N . LYS A 1 85 ? -11.031 -2.158 9.417 1.00 96.19 85 LYS A N 1
ATOM 680 C CA . LYS A 1 85 ? -12.032 -2.782 10.303 1.00 96.19 85 LYS A CA 1
ATOM 681 C C . LYS A 1 85 ? -11.605 -2.742 11.771 1.00 96.19 85 LYS A C 1
ATOM 683 O O . LYS A 1 85 ? -12.394 -2.381 12.632 1.00 96.19 85 LYS A O 1
ATOM 688 N N . ILE A 1 86 ? -10.340 -3.048 12.062 1.00 96.25 86 ILE A N 1
ATOM 689 C CA . ILE A 1 86 ? -9.807 -2.989 13.432 1.00 96.25 86 ILE A CA 1
ATOM 690 C C . ILE A 1 86 ? -9.915 -1.566 13.995 1.00 96.25 86 ILE A C 1
ATOM 692 O O . ILE A 1 86 ? -10.326 -1.390 15.139 1.00 96.25 86 ILE A O 1
ATOM 696 N N . LYS A 1 87 ? -9.587 -0.540 13.198 1.00 95.62 87 LYS A N 1
ATOM 697 C CA . LYS A 1 87 ? -9.711 0.866 13.618 1.00 95.62 87 LYS A CA 1
ATOM 698 C C . LYS A 1 87 ? -11.161 1.284 13.855 1.00 95.62 87 LYS A C 1
ATOM 700 O O . LYS A 1 87 ? -11.414 2.054 14.777 1.00 95.62 87 LYS A O 1
ATOM 705 N N . GLU A 1 88 ? -12.087 0.812 13.028 1.00 95.19 88 GLU A N 1
ATOM 706 C CA . GLU A 1 88 ? -13.525 1.049 13.202 1.00 95.19 88 GLU A CA 1
ATOM 707 C C . GLU A 1 88 ? -14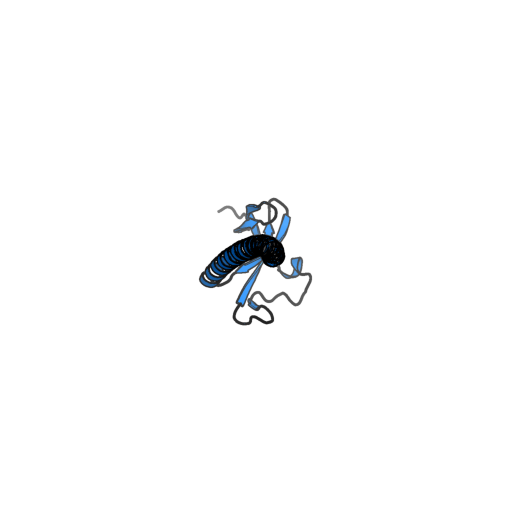.023 0.403 14.502 1.00 95.19 88 GLU A C 1
ATOM 709 O O . GLU A 1 88 ? -14.560 1.109 15.355 1.00 95.19 88 GLU A O 1
ATOM 714 N N . ASN A 1 89 ? -13.713 -0.877 14.724 1.00 94.19 89 ASN A N 1
ATOM 715 C CA . ASN A 1 89 ? -14.083 -1.596 15.946 1.00 94.19 89 ASN A CA 1
ATOM 716 C C . ASN A 1 89 ? -13.469 -0.959 17.201 1.00 94.19 89 ASN A C 1
ATOM 718 O O . ASN A 1 89 ? -14.140 -0.815 18.215 1.00 94.19 89 ASN A O 1
ATOM 722 N N . ALA A 1 90 ? -12.203 -0.536 17.149 1.00 94.19 90 ALA A N 1
ATOM 723 C CA . ALA A 1 90 ? -11.550 0.117 18.284 1.00 94.19 90 ALA A CA 1
ATOM 724 C C . ALA A 1 90 ? -12.245 1.431 18.678 1.00 94.19 90 ALA A C 1
ATOM 726 O O . ALA A 1 90 ? -12.380 1.729 19.864 1.00 94.19 90 ALA A O 1
ATOM 727 N N . ARG A 1 91 ? -12.716 2.207 17.691 1.00 93.38 91 ARG A N 1
ATOM 728 C CA . ARG A 1 91 ? -13.511 3.416 17.951 1.00 93.38 91 ARG A CA 1
ATOM 729 C C . ARG A 1 91 ? -14.846 3.064 18.588 1.00 93.38 91 ARG A C 1
ATOM 731 O O . ARG A 1 91 ? -15.214 3.690 19.576 1.00 93.38 91 ARG A O 1
ATOM 738 N N . GLU A 1 92 ? -15.528 2.054 18.058 1.00 94.31 92 GLU A N 1
ATOM 739 C CA . GLU A 1 92 ? -16.797 1.587 18.610 1.00 94.31 92 GLU A CA 1
ATOM 740 C C . GLU A 1 92 ? -16.642 1.122 20.064 1.00 94.31 92 GLU A C 1
ATOM 742 O O . GLU A 1 92 ? -17.376 1.590 20.934 1.00 94.31 92 GLU A O 1
ATOM 747 N N . TYR A 1 93 ? -15.634 0.299 20.363 1.00 92.62 93 TYR A N 1
ATOM 748 C CA . TYR A 1 93 ? -15.352 -0.149 21.728 1.00 92.62 93 TYR A CA 1
ATOM 749 C C . TYR A 1 93 ? -14.993 1.001 22.668 1.00 92.62 93 TYR A C 1
ATOM 751 O O . TYR A 1 93 ? -15.417 0.989 23.824 1.00 92.62 93 TYR A O 1
ATOM 759 N N . SER A 1 94 ? -14.266 2.016 22.193 1.00 93.88 94 SER A N 1
ATOM 760 C CA . SER A 1 94 ? -13.994 3.223 22.984 1.00 93.88 94 SER A CA 1
ATOM 761 C C . SER A 1 94 ? -15.298 3.929 23.360 1.00 93.88 94 SER A C 1
ATOM 763 O O . SER A 1 94 ? -15.525 4.223 24.532 1.00 93.88 94 SER A O 1
ATOM 765 N N . THR A 1 95 ? -16.197 4.140 22.394 1.00 92.81 95 THR A N 1
ATOM 766 C CA . THR A 1 95 ? -17.498 4.776 22.643 1.00 92.81 95 THR A CA 1
ATOM 767 C C . THR A 1 95 ? -18.376 3.938 23.574 1.00 92.81 95 THR A C 1
ATOM 769 O O . THR A 1 95 ? -18.969 4.475 24.509 1.00 92.81 95 THR A O 1
ATOM 772 N N . GLN A 1 96 ? -18.440 2.620 23.367 1.00 93.06 96 GLN A N 1
ATOM 773 C CA . GLN A 1 96 ? -19.194 1.714 24.239 1.00 93.06 96 GLN A CA 1
ATOM 774 C C . GLN A 1 96 ? -18.643 1.718 25.671 1.00 93.06 96 GLN A C 1
ATOM 776 O O . GLN A 1 96 ? -19.419 1.737 26.625 1.00 93.06 96 GLN A O 1
ATOM 781 N N . THR A 1 97 ? -17.318 1.772 25.831 1.00 93.19 97 THR A N 1
ATOM 782 C CA . THR A 1 97 ? -16.662 1.850 27.144 1.00 93.19 97 THR A CA 1
ATOM 783 C C . THR A 1 97 ? -17.021 3.146 27.868 1.00 93.19 97 THR A C 1
ATOM 785 O O . THR A 1 97 ? -17.385 3.103 29.041 1.00 93.19 97 THR A O 1
ATOM 788 N N . GLU A 1 98 ? -17.001 4.292 27.182 1.00 93.31 98 GLU A N 1
ATOM 789 C CA . GLU A 1 98 ? -17.414 5.574 27.771 1.00 93.31 98 GLU A CA 1
ATOM 790 C C . GLU A 1 98 ? -18.879 5.559 28.227 1.00 93.31 98 GLU A C 1
ATOM 792 O O . GLU A 1 98 ? -19.214 6.077 29.296 1.00 93.31 98 GLU A O 1
ATOM 797 N N . VAL A 1 99 ? -19.767 4.957 27.431 1.00 93.31 99 VAL A N 1
ATOM 798 C CA . VAL A 1 99 ? -21.182 4.802 27.796 1.00 93.31 99 VAL A CA 1
ATOM 799 C C . VAL A 1 99 ? -21.325 3.883 29.007 1.00 93.31 99 VAL A C 1
ATOM 801 O O . VAL A 1 99 ? -22.012 4.246 29.961 1.00 93.31 99 VAL A O 1
ATOM 804 N N . ALA A 1 100 ? -20.641 2.738 29.018 1.00 92.88 100 ALA A N 1
ATOM 805 C CA . ALA A 1 100 ? -20.658 1.810 30.145 1.00 92.88 100 ALA A CA 1
ATOM 806 C C . ALA A 1 100 ? -20.155 2.477 31.435 1.00 92.88 100 ALA A C 1
ATOM 808 O O . ALA A 1 100 ? -20.794 2.349 32.477 1.00 92.88 100 ALA A O 1
ATOM 809 N N . GLN A 1 101 ? -19.074 3.259 31.363 1.00 94.88 101 GLN A N 1
ATOM 810 C CA . GLN A 1 101 ? -18.556 4.028 32.498 1.00 94.88 101 GLN A CA 1
ATOM 811 C C . GLN A 1 101 ? -19.570 5.051 33.024 1.00 94.88 101 GLN A C 1
ATOM 813 O O . GLN A 1 101 ? -19.753 5.161 34.238 1.00 94.88 101 GLN A O 1
ATOM 818 N N . LYS A 1 102 ? -20.267 5.776 32.138 1.00 94.00 102 LYS A N 1
ATOM 819 C CA . LYS A 1 102 ? -21.339 6.706 32.541 1.00 94.00 102 LYS A CA 1
ATOM 820 C C . LYS A 1 102 ? -22.484 5.975 33.239 1.00 94.00 102 LYS A C 1
ATOM 822 O O . LYS A 1 102 ? -22.940 6.422 34.289 1.00 94.00 102 LYS A O 1
ATOM 827 N N . THR A 1 103 ? -22.921 4.845 32.691 1.00 94.31 103 THR A N 1
ATOM 828 C CA . THR A 1 103 ? -23.990 4.030 33.281 1.00 94.31 103 THR A CA 1
ATOM 829 C C . THR A 1 103 ? -23.589 3.478 34.645 1.00 94.31 103 THR A C 1
ATOM 831 O O . THR A 1 103 ? -24.365 3.589 35.590 1.00 94.31 103 THR A O 1
ATOM 834 N N . LEU A 1 104 ? -22.367 2.952 34.781 1.00 94.56 104 LEU A N 1
ATOM 835 C CA . LEU A 1 104 ? -21.832 2.476 36.060 1.00 94.56 104 LEU A CA 1
ATOM 836 C C . LEU A 1 104 ? -21.789 3.591 37.107 1.00 94.56 104 LEU A C 1
ATOM 838 O O . LEU A 1 104 ? -22.207 3.373 38.240 1.00 94.56 104 LEU A O 1
ATOM 842 N N . LYS A 1 105 ? -21.365 4.800 36.722 1.00 94.88 105 LYS A N 1
ATOM 843 C CA . LYS A 1 105 ? -21.374 5.963 37.617 1.00 94.88 105 LYS A CA 1
ATOM 844 C C . LYS A 1 105 ? -22.788 6.304 38.097 1.00 94.88 105 LYS A C 1
ATOM 846 O O . LYS A 1 105 ? -22.982 6.568 39.277 1.00 94.88 105 LYS A O 1
ATOM 851 N N . ASN A 1 106 ? -23.777 6.273 37.204 1.00 93.25 106 ASN A N 1
ATOM 852 C CA . ASN A 1 106 ? -25.170 6.532 37.576 1.00 93.25 106 ASN A CA 1
ATOM 853 C C . ASN A 1 106 ? -25.717 5.456 38.523 1.00 93.25 106 ASN A C 1
ATOM 855 O O . ASN A 1 106 ? -26.368 5.790 39.509 1.00 93.25 106 ASN A O 1
ATOM 859 N N . LEU A 1 107 ? -25.421 4.180 38.256 1.00 93.38 107 LEU A N 1
ATOM 860 C CA . LEU A 1 107 ? -25.808 3.069 39.129 1.00 93.38 107 LEU A CA 1
ATOM 861 C C . LEU A 1 107 ? -25.178 3.191 40.520 1.00 93.38 107 LEU A C 1
ATOM 863 O O . LEU A 1 107 ? -25.860 2.958 41.513 1.00 93.38 107 LEU A O 1
ATOM 867 N N . GLN A 1 108 ? -23.909 3.599 40.596 1.00 93.56 108 GLN A N 1
ATOM 868 C CA . GLN A 1 108 ? -23.230 3.848 41.866 1.00 93.56 108 GLN A CA 1
ATOM 869 C C . GLN A 1 108 ? -23.932 4.948 42.675 1.00 93.56 108 GLN A C 1
ATOM 871 O O . GLN A 1 108 ? -24.206 4.746 43.853 1.00 93.56 108 GLN A O 1
ATOM 876 N N . ILE A 1 109 ? -24.308 6.060 42.034 1.00 92.12 109 ILE A N 1
ATOM 877 C CA . ILE A 1 109 ? -25.069 7.139 42.688 1.00 92.12 109 ILE A CA 1
ATOM 878 C C . ILE A 1 109 ? -26.418 6.616 43.208 1.00 92.12 109 ILE A C 1
ATOM 880 O O . ILE A 1 109 ? -26.810 6.921 44.331 1.00 92.12 109 ILE A O 1
ATOM 884 N N . SER A 1 110 ? -27.141 5.817 42.416 1.00 93.00 110 SER A N 1
ATOM 885 C CA . SER A 1 110 ? -28.419 5.237 42.855 1.00 93.00 110 SER A CA 1
ATOM 886 C C . SER A 1 110 ? -28.261 4.284 44.045 1.00 93.00 110 SER A C 1
ATOM 888 O O . SER A 1 110 ? -29.100 4.301 44.943 1.00 93.00 110 SER A O 1
ATOM 890 N N . LEU A 1 111 ? -27.192 3.482 44.071 1.00 92.75 111 LEU A N 1
ATOM 891 C CA . LEU A 1 111 ? -26.865 2.601 45.195 1.00 92.75 111 LEU A CA 1
ATOM 892 C C . LEU A 1 111 ? -26.550 3.388 46.471 1.00 92.75 111 LEU A C 1
ATOM 894 O O . LEU A 1 111 ? -27.065 3.038 47.528 1.00 92.75 111 LEU A O 1
ATOM 898 N N . GLU A 1 112 ? -25.766 4.464 46.372 1.00 90.81 112 GLU A N 1
ATOM 899 C CA . GLU A 1 112 ? -25.459 5.342 47.511 1.00 90.81 112 GLU A CA 1
ATOM 900 C C . GLU A 1 112 ? -26.741 5.925 48.127 1.00 90.81 112 GLU A C 1
ATOM 902 O O . GLU A 1 112 ? -26.922 5.868 49.344 1.00 90.81 112 GLU A O 1
ATOM 907 N N . VAL A 1 113 ? -27.676 6.403 47.297 1.00 91.69 113 VAL A N 1
ATOM 908 C CA . VAL A 1 113 ? -28.975 6.919 47.767 1.00 91.69 113 VAL A CA 1
ATOM 909 C C . VAL A 1 113 ? -29.798 5.838 48.469 1.00 91.69 113 VAL A C 1
ATOM 911 O O . VAL A 1 113 ? -30.348 6.103 49.533 1.00 91.69 113 VAL A O 1
ATOM 914 N N . LEU A 1 114 ? -29.887 4.631 47.902 1.00 88.88 114 LEU A N 1
ATOM 915 C CA . LEU A 1 114 ? -30.632 3.526 48.517 1.00 88.88 114 LEU A CA 1
ATOM 916 C C . LEU A 1 114 ? -30.028 3.109 49.861 1.00 88.88 114 LEU A C 1
ATO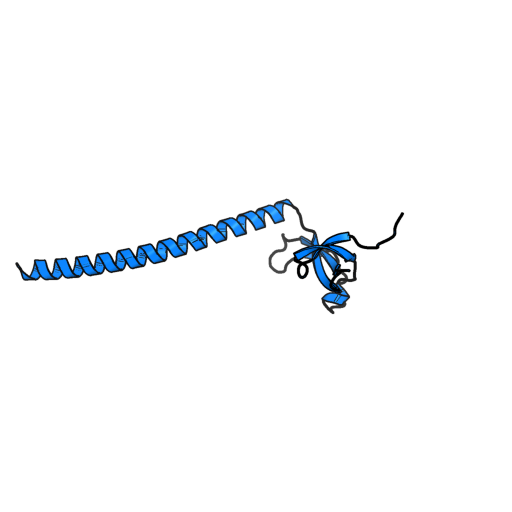M 918 O O . LEU A 1 114 ? -30.767 2.936 50.822 1.00 88.88 114 LEU A O 1
ATOM 922 N N . SER A 1 115 ? -28.699 3.021 49.946 1.00 84.56 115 SER A N 1
ATOM 923 C CA . SER A 1 115 ? -28.001 2.678 51.192 1.00 84.56 115 SER A CA 1
ATOM 924 C C . SER A 1 115 ? -28.161 3.724 52.299 1.00 84.56 115 SER A C 1
ATOM 926 O O . SER A 1 115 ? -27.985 3.406 53.466 1.00 84.56 115 SER A O 1
ATOM 928 N N . ALA A 1 116 ? -28.497 4.968 51.945 1.00 85.19 116 ALA A N 1
ATOM 929 C CA . ALA A 1 116 ? -28.768 6.038 52.901 1.00 85.19 116 ALA A CA 1
ATOM 930 C C . ALA A 1 116 ? -30.231 6.063 53.394 1.00 85.19 116 ALA A C 1
ATOM 932 O O . ALA A 1 116 ? -30.564 6.876 54.257 1.00 85.19 116 ALA A O 1
ATOM 933 N N . LEU A 1 117 ? -31.108 5.237 52.810 1.00 81.50 117 LEU A N 1
ATOM 934 C CA . LEU A 1 117 ? -32.515 5.086 53.203 1.00 81.50 117 LEU A CA 1
ATOM 935 C C . LEU A 1 117 ? -32.753 3.879 54.131 1.00 81.50 117 LEU A C 1
ATOM 937 O O . LEU A 1 117 ? -33.868 3.735 54.636 1.00 81.50 117 LEU A O 1
ATOM 941 N N . GLU A 1 118 ? -31.737 3.036 54.334 1.00 54.41 118 GLU A N 1
ATOM 942 C CA . GLU A 1 118 ? -31.681 1.976 55.356 1.00 54.41 118 GLU A CA 1
ATOM 943 C C . GLU A 1 118 ? -31.126 2.517 56.683 1.00 54.41 118 GLU A C 1
ATOM 945 O O . GLU A 1 118 ? -31.635 2.082 57.743 1.00 54.41 118 GLU A O 1
#

Sequence (118 aa):
MSSTGGTKIYCPICKKIKVCKAIPVTYITYDTKDYTQQMQIIGHPDIQFFQRGRMCTSCNHEFITAEIEYDFLNELCELRSALRKIKENAREYSTQTEVAQKTLKNLQISLEVLSALE